Protein AF-A0A950QB92-F1 (afdb_monomer)

pLDDT: mean 87.23, std 8.87, range [57.16, 97.56]

Mean predicted aligned error: 4.73 Å

Radius of gyration: 13.62 Å; Cα contacts (8 Å, |Δi|>4): 133; chains: 1; bounding box: 33×25×38 Å

Foldseek 3Di:
DVVVLVVCCVPPNNVRSVLVVVLVVVQVVLCQVFPCRPQWDDDPLDDPQWTKDDSCPPPDDDQWIFIWGHPDRGDIDRPDIGGNPDDPNVPDDDPND

Structure (mmCIF, N/CA/C/O backbone):
data_AF-A0A950QB92-F1
#
_entry.id   AF-A0A950QB92-F1
#
loop_
_atom_site.group_PDB
_atom_site.id
_atom_site.type_symbol
_atom_site.label_atom_id
_atom_site.label_alt_id
_atom_site.label_comp_id
_atom_site.label_asym_id
_atom_site.label_entity_id
_atom_site.label_seq_id
_atom_site.pdbx_PDB_ins_code
_atom_site.Cartn_x
_atom_site.Cartn_y
_atom_site.Cartn_z
_atom_site.occupancy
_atom_site.B_iso_or_equiv
_atom_site.auth_seq_id
_atom_site.auth_comp_id
_atom_site.auth_asym_id
_atom_site.auth_atom_id
_atom_site.pdbx_PDB_model_num
ATOM 1 N N . PHE A 1 1 ? 3.401 -8.695 -3.067 1.00 88.31 1 PHE A N 1
ATOM 2 C CA . PHE A 1 1 ? 3.303 -7.784 -4.233 1.00 88.31 1 PHE A CA 1
ATOM 3 C C . PHE A 1 1 ? 4.277 -8.145 -5.368 1.00 88.31 1 PHE A C 1
ATOM 5 O O . PHE A 1 1 ? 4.574 -7.291 -6.195 1.00 88.31 1 PHE A O 1
ATOM 12 N N . HIS A 1 2 ? 4.744 -9.398 -5.481 1.00 92.56 2 HIS A N 1
ATOM 13 C CA . HIS A 1 2 ? 5.721 -9.770 -6.516 1.00 92.56 2 HIS A CA 1
ATOM 14 C C . HIS A 1 2 ? 5.197 -9.612 -7.947 1.00 92.56 2 HIS A C 1
ATOM 16 O O . HIS A 1 2 ? 5.949 -9.163 -8.803 1.00 92.56 2 HIS A O 1
ATOM 22 N N . ASP A 1 3 ? 3.916 -9.891 -8.202 1.00 93.75 3 ASP A N 1
ATOM 23 C CA . ASP A 1 3 ? 3.345 -9.726 -9.547 1.00 93.75 3 ASP A CA 1
ATOM 24 C C . ASP A 1 3 ? 3.341 -8.261 -10.005 1.00 93.75 3 ASP A C 1
ATOM 26 O O . ASP A 1 3 ? 3.591 -7.982 -11.175 1.00 93.75 3 ASP A O 1
ATOM 30 N N . ILE A 1 4 ? 3.158 -7.311 -9.076 1.00 93.44 4 ILE A N 1
ATOM 31 C CA . ILE A 1 4 ? 3.268 -5.872 -9.361 1.00 93.44 4 ILE A CA 1
ATOM 32 C C . ILE A 1 4 ? 4.698 -5.534 -9.795 1.00 93.44 4 ILE A C 1
ATOM 34 O O . ILE A 1 4 ? 4.888 -4.825 -10.782 1.00 93.44 4 ILE A O 1
ATOM 38 N N . LEU A 1 5 ? 5.706 -6.050 -9.084 1.00 95.50 5 LEU A N 1
ATOM 39 C CA . LEU A 1 5 ? 7.112 -5.801 -9.411 1.00 95.50 5 LEU A CA 1
ATOM 40 C C . LEU A 1 5 ? 7.516 -6.459 -10.725 1.00 95.50 5 LEU A C 1
ATOM 42 O O . LEU A 1 5 ? 8.184 -5.822 -11.533 1.00 95.50 5 LEU A O 1
ATOM 46 N N . ARG A 1 6 ? 7.060 -7.692 -10.973 1.00 96.62 6 ARG A N 1
ATOM 47 C CA . ARG A 1 6 ? 7.288 -8.397 -12.236 1.00 96.62 6 ARG A CA 1
ATOM 48 C C . ARG A 1 6 ? 6.712 -7.609 -13.408 1.00 96.62 6 ARG A C 1
ATOM 50 O O . ARG A 1 6 ? 7.451 -7.283 -14.328 1.00 96.62 6 ARG A O 1
ATOM 57 N N . TRP A 1 7 ? 5.436 -7.229 -13.335 1.00 95.38 7 TRP A N 1
ATOM 58 C CA . TRP A 1 7 ? 4.795 -6.432 -14.382 1.00 95.38 7 TRP A CA 1
ATOM 59 C C . TRP A 1 7 ? 5.493 -5.076 -14.575 1.00 95.38 7 TRP A C 1
ATOM 61 O O . TRP A 1 7 ? 5.692 -4.626 -15.702 1.00 95.38 7 TRP A O 1
ATOM 71 N N . THR A 1 8 ? 5.922 -4.434 -13.480 1.00 93.88 8 THR A N 1
ATOM 72 C CA . THR A 1 8 ? 6.670 -3.168 -13.535 1.00 93.88 8 THR A CA 1
ATOM 73 C C . THR A 1 8 ? 8.020 -3.353 -14.232 1.00 93.88 8 THR A C 1
ATOM 75 O O . THR A 1 8 ? 8.374 -2.537 -15.081 1.00 93.88 8 THR A O 1
ATOM 78 N N . ALA A 1 9 ? 8.747 -4.432 -13.932 1.00 96.88 9 ALA A N 1
ATOM 79 C CA . ALA A 1 9 ? 10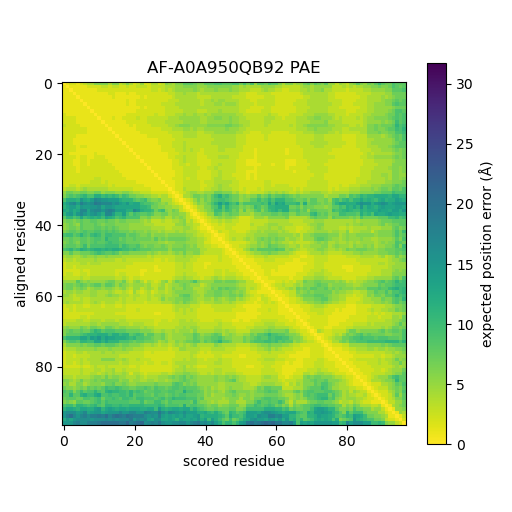.022 -4.752 -14.566 1.00 96.88 9 ALA A CA 1
ATOM 80 C C . ALA A 1 9 ? 9.853 -5.051 -16.061 1.00 96.88 9 ALA A C 1
ATOM 82 O O . ALA A 1 9 ? 10.596 -4.516 -16.879 1.00 96.88 9 ALA A O 1
ATOM 83 N N . GLU A 1 10 ? 8.843 -5.845 -16.422 1.00 97.56 10 GLU A N 1
ATOM 84 C CA . GLU A 1 10 ? 8.513 -6.175 -17.813 1.00 97.56 10 GLU A CA 1
ATOM 85 C C . GLU A 1 10 ? 8.119 -4.932 -18.623 1.00 97.56 10 GLU A C 1
ATOM 87 O O . GLU A 1 10 ? 8.483 -4.806 -19.791 1.00 97.56 10 GLU A O 1
ATOM 92 N N . ARG A 1 11 ? 7.384 -3.990 -18.015 1.00 96.25 11 ARG A N 1
ATOM 93 C CA . ARG A 1 11 ? 6.843 -2.819 -18.718 1.00 96.25 11 ARG A CA 1
ATOM 94 C C . ARG A 1 11 ? 7.780 -1.611 -18.741 1.00 96.25 11 ARG A C 1
ATOM 96 O O . ARG A 1 11 ? 7.744 -0.857 -19.716 1.00 96.25 11 ARG A O 1
ATOM 103 N N . PHE A 1 12 ? 8.556 -1.403 -17.677 1.00 95.12 12 PHE A N 1
ATOM 104 C CA . PHE A 1 12 ? 9.331 -0.178 -17.433 1.00 95.12 12 PHE A CA 1
ATOM 105 C C . PHE A 1 12 ? 10.806 -0.420 -17.081 1.00 95.12 12 PHE A C 1
ATOM 107 O O . PHE A 1 12 ? 11.555 0.547 -16.942 1.00 95.12 12 PHE A O 1
ATOM 114 N N . GLY A 1 13 ? 11.236 -1.676 -16.955 1.00 97.56 13 GLY A N 1
ATOM 115 C CA . GLY A 1 13 ? 12.610 -2.050 -16.627 1.00 97.56 13 GLY A CA 1
ATOM 116 C C . GLY A 1 13 ? 12.857 -2.279 -15.134 1.00 97.56 13 GLY A C 1
ATOM 117 O O . GLY A 1 13 ? 12.110 -1.831 -14.261 1.00 97.56 13 GLY A O 1
ATOM 118 N N . THR A 1 14 ? 13.946 -2.989 -14.837 1.00 96.94 14 THR A N 1
ATOM 119 C CA . THR A 1 14 ? 14.311 -3.436 -13.482 1.00 96.94 14 THR A CA 1
ATOM 120 C C . THR A 1 14 ? 14.560 -2.279 -12.520 1.00 96.94 14 THR A C 1
ATOM 122 O O . THR A 1 14 ? 14.033 -2.301 -11.414 1.00 96.94 14 THR A O 1
ATOM 125 N N . SER A 1 15 ? 15.249 -1.218 -12.952 1.00 97.19 15 SER A N 1
ATOM 126 C CA . SER A 1 15 ? 15.493 -0.039 -12.105 1.00 97.19 15 SER A CA 1
ATOM 127 C C . SER A 1 15 ? 14.196 0.628 -11.639 1.00 97.19 15 SER A C 1
ATOM 129 O O . SER A 1 15 ? 14.102 1.093 -10.505 1.00 97.19 15 SER A O 1
ATOM 131 N N . GLN A 1 16 ? 13.163 0.648 -12.490 1.00 95.56 16 GLN A N 1
ATOM 132 C CA . GLN A 1 16 ? 11.856 1.173 -12.094 1.00 95.56 16 GLN A CA 1
ATOM 133 C C . GLN A 1 16 ? 11.133 0.225 -11.138 1.00 95.56 16 GLN A C 1
ATOM 135 O O . GLN A 1 16 ? 10.482 0.693 -10.206 1.00 95.56 16 GLN A O 1
ATOM 140 N N . ALA A 1 17 ? 11.272 -1.090 -11.317 1.00 96.44 17 ALA A N 1
ATOM 141 C CA . ALA A 1 17 ? 10.725 -2.068 -10.383 1.00 96.44 17 ALA A CA 1
ATOM 142 C C . ALA A 1 17 ? 11.354 -1.950 -8.985 1.00 96.44 17 ALA A C 1
ATOM 144 O O . ALA A 1 17 ? 10.619 -1.964 -8.003 1.00 96.44 17 ALA A O 1
ATOM 145 N N . GLU A 1 18 ? 12.668 -1.738 -8.886 1.00 96.44 18 GLU A N 1
ATOM 146 C CA . GLU A 1 18 ? 13.375 -1.526 -7.612 1.00 96.44 18 GLU A CA 1
ATOM 147 C C . GLU A 1 18 ? 12.899 -0.254 -6.891 1.00 96.44 18 GLU A C 1
ATOM 149 O O . GLU A 1 18 ? 12.593 -0.269 -5.696 1.00 96.44 18 GLU A O 1
ATOM 154 N N . LEU A 1 19 ? 12.764 0.866 -7.612 1.00 95.38 19 LEU A N 1
ATOM 155 C CA . LEU A 1 19 ? 12.214 2.103 -7.040 1.00 95.38 19 LEU A CA 1
ATOM 156 C C . LEU A 1 19 ? 10.763 1.924 -6.575 1.00 95.38 19 LEU A C 1
ATOM 158 O O . LEU A 1 19 ? 10.338 2.503 -5.562 1.00 95.38 19 LEU A O 1
ATOM 162 N N . TYR A 1 20 ? 9.996 1.121 -7.313 1.00 95.62 20 TYR A N 1
ATOM 163 C CA . TYR A 1 20 ? 8.615 0.820 -6.976 1.00 95.62 20 TYR A CA 1
ATOM 164 C C . TYR A 1 20 ? 8.501 -0.090 -5.755 1.00 95.62 20 TYR A C 1
ATOM 166 O O . TYR A 1 20 ? 7.681 0.175 -4.875 1.00 95.62 20 TYR A O 1
ATOM 174 N N . GLU A 1 21 ? 9.369 -1.093 -5.642 1.00 96.31 21 GLU A N 1
ATOM 175 C CA . GLU A 1 21 ? 9.494 -1.950 -4.464 1.00 96.31 21 GLU A CA 1
ATOM 176 C C . GLU A 1 21 ? 9.738 -1.118 -3.211 1.00 96.31 21 GLU A C 1
ATOM 178 O O . GLU A 1 21 ? 8.961 -1.199 -2.263 1.00 96.31 21 GLU A O 1
ATOM 183 N N . GLN A 1 22 ? 10.726 -0.222 -3.232 1.00 95.69 22 GLN A N 1
ATOM 184 C CA . GLN A 1 22 ? 10.993 0.661 -2.095 1.00 95.69 22 GLN A CA 1
ATOM 185 C C . GLN A 1 22 ? 9.784 1.540 -1.730 1.00 95.69 22 GLN A C 1
ATOM 187 O O . GLN A 1 22 ? 9.606 1.914 -0.571 1.00 95.69 22 GLN A O 1
ATOM 192 N N . THR A 1 23 ? 8.951 1.897 -2.711 1.00 95.38 23 THR A N 1
ATOM 193 C CA . THR A 1 23 ? 7.729 2.678 -2.481 1.00 95.38 23 THR A CA 1
ATOM 194 C C . THR A 1 23 ? 6.645 1.851 -1.800 1.00 95.38 23 THR A C 1
ATOM 196 O O . THR A 1 23 ? 6.028 2.335 -0.850 1.00 95.38 23 THR A O 1
ATOM 199 N N . LEU A 1 24 ? 6.443 0.605 -2.234 1.00 94.69 24 LEU A N 1
ATOM 200 C CA . LEU A 1 24 ? 5.521 -0.331 -1.590 1.00 94.69 24 LEU A CA 1
ATOM 201 C C . LEU A 1 24 ? 5.983 -0.669 -0.167 1.00 94.69 24 LEU A C 1
ATOM 203 O O . LEU A 1 24 ? 5.191 -0.560 0.767 1.00 94.69 24 LEU A O 1
ATOM 207 N N . THR A 1 25 ? 7.266 -0.985 0.010 1.00 94.19 25 THR A N 1
ATOM 208 C CA . THR A 1 25 ? 7.864 -1.303 1.313 1.00 94.19 25 THR A CA 1
ATOM 209 C C . THR A 1 25 ? 7.734 -0.133 2.282 1.00 94.19 25 THR A C 1
ATOM 211 O O . THR A 1 25 ? 7.197 -0.308 3.369 1.00 94.19 25 THR A O 1
ATOM 214 N N . ALA A 1 26 ? 8.074 1.093 1.870 1.00 92.75 26 ALA A N 1
ATOM 215 C CA . ALA A 1 26 ? 7.935 2.267 2.735 1.00 92.75 26 ALA A CA 1
ATOM 216 C C . ALA A 1 26 ? 6.480 2.547 3.161 1.00 92.75 26 ALA A C 1
ATOM 218 O O . ALA A 1 26 ? 6.240 3.097 4.239 1.00 92.75 26 ALA A O 1
ATOM 219 N N . ALA A 1 27 ? 5.500 2.210 2.315 1.00 92.12 27 ALA A N 1
ATOM 220 C CA . ALA A 1 27 ? 4.088 2.339 2.659 1.00 92.12 27 ALA A CA 1
ATOM 221 C C . ALA A 1 27 ? 3.644 1.267 3.669 1.00 92.12 27 ALA A C 1
ATOM 223 O O . ALA A 1 27 ? 2.869 1.582 4.569 1.00 92.12 27 ALA A O 1
ATOM 224 N N . ILE A 1 28 ? 4.162 0.041 3.556 1.00 91.19 28 ILE A N 1
ATOM 225 C CA . ILE A 1 28 ? 3.921 -1.044 4.517 1.00 91.19 28 ILE A CA 1
ATOM 226 C C . ILE A 1 28 ? 4.603 -0.736 5.855 1.00 91.19 28 ILE A C 1
ATOM 228 O O . ILE A 1 28 ? 3.959 -0.822 6.895 1.00 91.19 28 ILE A O 1
ATOM 232 N N . ASP A 1 29 ? 5.852 -0.274 5.843 1.00 90.38 29 ASP A N 1
ATOM 233 C CA . ASP A 1 29 ? 6.595 0.086 7.057 1.00 90.38 29 ASP A CA 1
ATOM 234 C C . ASP A 1 29 ? 5.918 1.212 7.845 1.00 90.38 29 ASP A C 1
ATOM 236 O O . ASP A 1 29 ? 5.998 1.263 9.073 1.00 90.38 29 ASP A O 1
ATOM 240 N N . ALA A 1 30 ? 5.202 2.110 7.160 1.00 88.19 30 ALA A N 1
ATOM 241 C CA . ALA A 1 30 ? 4.424 3.157 7.814 1.00 88.19 30 ALA A CA 1
ATOM 242 C C . ALA A 1 30 ? 3.284 2.600 8.689 1.00 88.19 30 ALA A C 1
ATOM 244 O O . ALA A 1 30 ? 2.840 3.293 9.602 1.00 88.19 30 ALA A O 1
ATOM 245 N N . LEU A 1 31 ? 2.826 1.367 8.441 1.00 87.44 31 LEU A N 1
ATOM 246 C CA . LEU A 1 31 ? 1.804 0.688 9.243 1.00 87.44 31 LEU A CA 1
ATOM 247 C C . LEU A 1 31 ? 2.342 0.220 10.598 1.00 87.44 31 LEU A C 1
ATOM 249 O O . LEU A 1 31 ? 1.572 0.067 11.544 1.00 87.44 31 LEU A O 1
ATOM 253 N N . SER A 1 32 ? 3.659 0.053 10.731 1.00 83.50 32 SER A N 1
ATOM 254 C CA . SER A 1 32 ? 4.303 -0.389 11.974 1.00 83.50 32 SER A CA 1
ATOM 255 C C . SER A 1 32 ? 4.105 0.588 13.140 1.00 83.50 32 SER A C 1
ATOM 257 O O . SER A 1 32 ? 4.310 0.221 14.294 1.00 83.50 32 SER A O 1
ATOM 259 N N . SER A 1 33 ? 3.682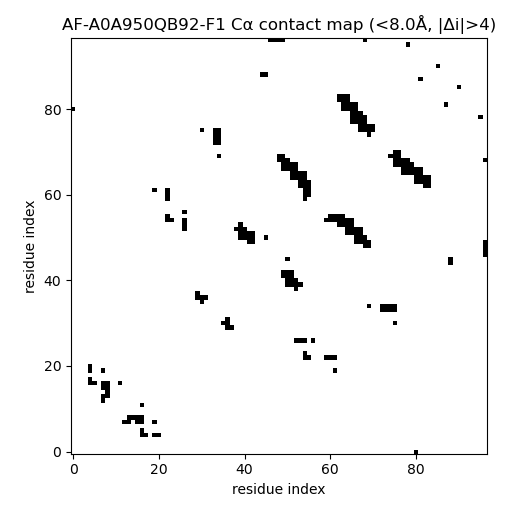 1.829 12.870 1.00 77.00 33 SER A N 1
ATOM 260 C CA . SER A 1 33 ? 3.336 2.818 13.901 1.00 77.00 33 SER A CA 1
ATOM 261 C C . SER A 1 33 ? 1.989 2.557 14.599 1.00 77.00 33 SER A C 1
ATOM 263 O O . SER A 1 33 ? 1.666 3.263 15.553 1.00 77.00 33 SER A O 1
ATOM 265 N N . GLY A 1 34 ? 1.225 1.542 14.179 1.00 70.00 34 GLY A N 1
ATOM 266 C CA . GLY A 1 34 ? -0.022 1.123 14.825 1.00 70.00 34 GLY A CA 1
ATOM 267 C C . GLY A 1 34 ? -1.289 1.487 14.038 1.00 70.00 34 GLY A C 1
ATOM 268 O O . GLY A 1 34 ? -1.189 2.019 12.936 1.00 70.00 34 GLY A O 1
ATOM 269 N N . PRO A 1 35 ? -2.485 1.193 14.596 1.00 65.75 35 PRO A N 1
ATOM 270 C CA . PRO A 1 35 ? -3.782 1.177 13.896 1.00 65.75 35 PRO A CA 1
ATOM 271 C C . PRO A 1 35 ? -4.272 2.530 13.363 1.00 65.75 35 PRO A C 1
ATOM 273 O O . PRO A 1 35 ? -5.246 2.564 12.613 1.00 65.75 35 PRO A O 1
ATOM 276 N N . ASP A 1 36 ? -3.578 3.621 13.688 1.00 70.25 36 ASP A N 1
ATOM 277 C CA . ASP A 1 36 ? -3.774 4.936 13.078 1.00 70.25 36 ASP A CA 1
ATOM 278 C C . ASP A 1 36 ? -2.487 5.404 12.371 1.00 70.25 36 ASP A C 1
ATOM 280 O O . ASP A 1 36 ? -1.835 6.362 12.801 1.00 70.25 36 ASP A O 1
ATOM 284 N N . PRO A 1 37 ? -2.044 4.706 11.303 1.00 69.62 37 PRO A N 1
ATOM 285 C CA . PRO A 1 37 ? -0.907 5.172 10.538 1.00 69.62 37 PRO A CA 1
ATOM 286 C C . PRO A 1 37 ? -1.291 6.500 9.905 1.00 69.62 37 PRO A C 1
ATOM 288 O O . PRO A 1 37 ? -2.328 6.600 9.241 1.00 69.62 37 PRO A O 1
ATOM 291 N N . ALA A 1 38 ? -0.428 7.507 10.061 1.00 70.19 38 ALA A N 1
ATOM 292 C CA . ALA A 1 38 ? -0.641 8.819 9.468 1.00 70.19 38 ALA A CA 1
ATOM 293 C C . ALA A 1 38 ? -1.107 8.655 8.016 1.00 70.19 38 ALA A C 1
ATOM 295 O O . ALA A 1 38 ? -0.429 8.020 7.214 1.00 70.19 38 ALA A O 1
ATOM 296 N N . GLY A 1 39 ? -2.270 9.205 7.665 1.00 79.31 39 GLY A N 1
ATOM 297 C CA . GLY A 1 39 ? -2.838 9.189 6.316 1.00 79.31 39 GLY A CA 1
ATOM 298 C C . GLY A 1 39 ? -3.473 7.878 5.837 1.00 79.31 39 GLY A C 1
ATOM 299 O O . GLY A 1 39 ? -3.755 7.805 4.638 1.00 79.31 39 GLY A O 1
ATOM 300 N N . ALA A 1 40 ? -3.706 6.893 6.709 1.00 87.50 40 ALA A N 1
ATOM 301 C CA . ALA A 1 40 ? -4.746 5.895 6.480 1.00 87.50 40 ALA A CA 1
ATOM 302 C C . ALA A 1 40 ? -6.121 6.583 6.516 1.00 87.50 40 ALA A C 1
ATOM 304 O O . ALA A 1 40 ? -6.342 7.525 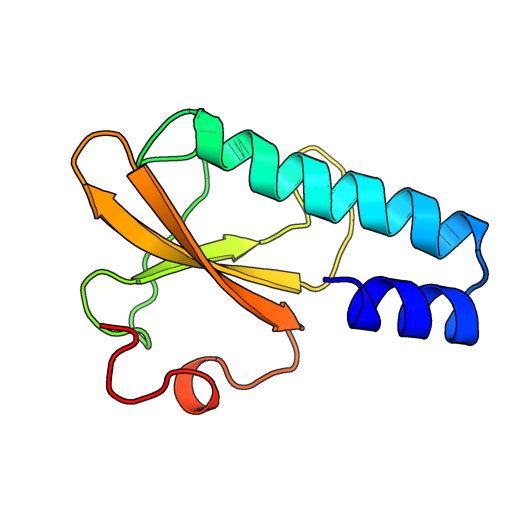7.277 1.00 87.50 40 ALA A O 1
ATOM 305 N N . ARG A 1 41 ? -7.045 6.173 5.645 1.00 87.81 41 ARG A N 1
ATOM 306 C CA . ARG A 1 41 ? -8.358 6.818 5.505 1.00 87.81 41 ARG A CA 1
ATOM 307 C C . ARG A 1 41 ? -9.469 5.786 5.461 1.00 87.81 41 ARG A C 1
ATOM 309 O O . ARG A 1 41 ? -9.394 4.834 4.682 1.00 87.81 41 ARG A O 1
ATOM 316 N N . ARG A 1 42 ? -10.526 6.036 6.236 1.00 86.88 42 ARG A N 1
ATOM 317 C CA . ARG A 1 42 ? -11.826 5.386 6.037 1.00 86.88 42 ARG A CA 1
ATOM 318 C C . ARG A 1 42 ? -12.453 5.930 4.759 1.00 86.88 42 ARG A C 1
ATOM 320 O O . ARG A 1 42 ? -12.344 7.124 4.473 1.00 86.88 42 ARG A O 1
ATOM 327 N N . ARG A 1 43 ? -13.106 5.057 4.005 1.00 84.69 43 ARG A N 1
ATOM 328 C CA . ARG A 1 43 ? -13.825 5.401 2.776 1.00 84.69 43 ARG A CA 1
ATOM 329 C C . ARG A 1 43 ? -15.285 5.009 2.942 1.00 84.69 43 ARG A C 1
ATOM 331 O O . ARG A 1 43 ? -15.562 4.004 3.583 1.00 84.69 43 ARG A O 1
ATOM 338 N N . LYS A 1 44 ? -16.206 5.821 2.422 1.00 83.12 44 LYS A N 1
ATOM 339 C CA . LYS A 1 44 ? -17.652 5.610 2.630 1.00 83.12 44 LYS A CA 1
ATOM 340 C C . LYS A 1 44 ? -18.161 4.387 1.874 1.00 83.12 44 LYS A C 1
ATOM 342 O O . LYS A 1 44 ? -19.122 3.763 2.293 1.00 83.12 44 LYS A O 1
ATOM 347 N N . GLU A 1 45 ? -17.509 4.082 0.761 1.00 83.38 45 GLU A N 1
ATOM 348 C CA . GLU A 1 45 ? -17.764 2.930 -0.092 1.00 83.38 45 GLU A CA 1
ATOM 349 C C . GLU A 1 45 ? -17.226 1.608 0.481 1.00 83.38 45 GLU A C 1
ATOM 351 O O . GLU A 1 45 ? -17.517 0.552 -0.071 1.00 83.38 45 GLU A O 1
ATOM 356 N N . LEU A 1 46 ? -16.442 1.651 1.565 1.00 84.00 46 LEU A N 1
ATOM 357 C CA . LEU A 1 46 ? -15.904 0.460 2.214 1.00 84.00 46 LEU A CA 1
ATOM 358 C C . LEU A 1 46 ? -16.763 0.033 3.411 1.00 84.00 46 LEU A C 1
ATOM 360 O O . LEU A 1 46 ? -17.249 0.898 4.146 1.00 84.00 46 LEU A O 1
ATOM 364 N N . PRO A 1 47 ? -16.875 -1.282 3.669 1.00 82.06 47 PRO A N 1
ATOM 365 C CA . PRO A 1 47 ? -17.375 -1.803 4.930 1.00 82.06 47 PRO A CA 1
ATOM 366 C C . PRO A 1 47 ? -16.697 -1.199 6.163 1.00 82.06 47 PRO A C 1
ATOM 368 O O . PRO A 1 47 ? -15.545 -0.748 6.138 1.00 82.06 47 PRO A O 1
ATOM 371 N N . THR A 1 48 ? -17.423 -1.228 7.280 1.00 81.69 48 THR A N 1
ATOM 372 C CA . THR A 1 48 ? -16.886 -0.787 8.571 1.00 81.69 48 THR A CA 1
ATOM 373 C C . THR A 1 48 ? -15.722 -1.689 8.975 1.00 81.69 48 THR A C 1
ATOM 375 O O . THR A 1 48 ? -15.844 -2.901 8.919 1.00 81.69 48 THR A O 1
ATOM 378 N N . GLY A 1 49 ? -14.607 -1.096 9.411 1.00 82.69 49 GLY A N 1
ATOM 379 C CA . GLY A 1 49 ? -13.406 -1.838 9.829 1.00 82.69 49 GLY A CA 1
ATOM 380 C C . GLY A 1 49 ? -12.279 -1.825 8.796 1.00 82.69 49 GLY A C 1
ATOM 381 O O . GLY A 1 49 ? -11.121 -2.037 9.162 1.00 82.69 49 GLY A O 1
ATOM 382 N N . LEU A 1 50 ? -12.590 -1.459 7.548 1.00 88.81 50 LEU A N 1
ATOM 383 C CA . LEU A 1 50 ? -11.609 -1.313 6.481 1.00 88.81 50 LEU A CA 1
ATOM 384 C C . LEU A 1 50 ? -11.094 0.123 6.333 1.00 88.81 50 LEU A C 1
ATOM 386 O O . LEU A 1 50 ? -11.803 1.124 6.481 1.00 88.81 50 LEU A O 1
ATOM 390 N N . LEU A 1 51 ? -9.808 0.212 6.021 1.00 90.75 51 LEU A N 1
ATOM 391 C CA . LEU A 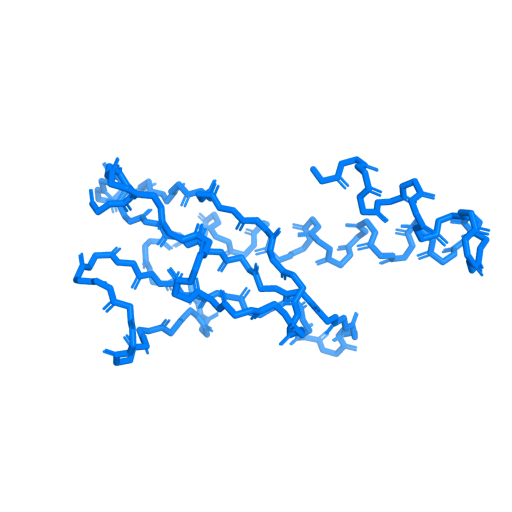1 51 ? -9.049 1.440 5.839 1.00 90.75 51 LEU A CA 1
ATOM 392 C C . LEU A 1 51 ? -8.249 1.339 4.544 1.00 90.75 51 LEU A C 1
ATOM 394 O O . LEU A 1 51 ? -7.898 0.254 4.090 1.00 90.75 51 LEU A O 1
ATOM 398 N N . THR A 1 52 ? -7.912 2.483 3.961 1.00 92.44 52 THR A N 1
ATOM 399 C CA . THR A 1 52 ? -7.003 2.532 2.811 1.00 92.44 52 THR A CA 1
ATOM 400 C C . THR A 1 52 ? -5.784 3.378 3.095 1.00 92.44 52 THR A C 1
ATOM 402 O O . THR A 1 52 ? -5.885 4.421 3.743 1.00 92.44 52 THR A O 1
ATOM 405 N N . LEU A 1 53 ? -4.644 2.967 2.550 1.00 92.81 53 LEU A N 1
ATOM 406 C CA . LEU A 1 53 ? -3.411 3.740 2.556 1.00 92.81 53 LEU A CA 1
ATOM 407 C C . LEU A 1 53 ? -2.838 3.798 1.139 1.00 92.81 53 LEU A C 1
ATOM 409 O O . LEU A 1 53 ? -2.404 2.793 0.589 1.00 92.81 53 LEU A O 1
ATOM 413 N N . HIS A 1 54 ? -2.831 4.985 0.539 1.00 93.50 54 HIS A N 1
ATOM 414 C CA . HIS A 1 54 ? -2.222 5.188 -0.776 1.00 93.50 54 HIS A CA 1
ATOM 415 C C . HIS A 1 54 ? -0.695 5.118 -0.682 1.00 93.50 54 HIS A C 1
ATOM 417 O O . HIS A 1 54 ? -0.143 5.632 0.286 1.00 93.50 54 HIS A O 1
ATOM 423 N N . VAL A 1 55 ? -0.007 4.527 -1.664 1.00 93.31 55 VAL A N 1
ATOM 424 C CA . VAL A 1 55 ? 1.459 4.320 -1.608 1.00 93.31 55 VAL A CA 1
ATOM 425 C C . VAL A 1 55 ? 2.258 5.567 -1.995 1.00 93.31 55 VAL A C 1
ATOM 427 O O . VAL A 1 55 ? 3.390 5.736 -1.548 1.00 93.31 55 VAL A O 1
ATOM 430 N N . ALA A 1 56 ? 1.669 6.480 -2.778 1.00 91.81 56 ALA A N 1
ATOM 431 C CA . ALA A 1 56 ? 2.282 7.779 -3.061 1.00 91.81 56 ALA A CA 1
ATOM 432 C C . ALA A 1 56 ? 2.233 8.669 -1.814 1.00 91.81 56 ALA A C 1
ATOM 434 O O . ALA A 1 56 ? 1.229 9.325 -1.526 1.00 91.81 56 ALA A O 1
ATOM 435 N N . ARG A 1 57 ? 3.306 8.625 -1.028 1.00 88.56 57 ARG A N 1
ATOM 436 C CA . ARG A 1 57 ? 3.451 9.327 0.250 1.00 88.56 57 ARG A CA 1
ATOM 437 C C . ARG A 1 57 ? 4.880 9.809 0.398 1.00 88.56 57 ARG A C 1
ATOM 439 O O . ARG A 1 57 ? 5.791 9.205 -0.159 1.00 88.56 57 ARG A O 1
ATOM 446 N N . LYS A 1 58 ? 5.085 10.858 1.202 1.00 86.56 58 LYS A N 1
ATOM 447 C CA . LYS A 1 58 ? 6.424 11.380 1.537 1.00 86.56 58 LYS A CA 1
ATOM 448 C C . LYS A 1 58 ? 7.287 11.640 0.282 1.00 86.56 58 LYS A C 1
ATOM 450 O O . LYS A 1 58 ? 8.445 11.250 0.235 1.00 86.56 58 LYS A O 1
ATOM 455 N N . GLY A 1 59 ? 6.691 12.240 -0.754 1.00 87.06 59 GLY A N 1
ATOM 456 C CA . GLY A 1 59 ? 7.367 12.551 -2.022 1.00 87.06 59 GLY A CA 1
ATOM 457 C C . GLY A 1 59 ? 7.528 11.376 -2.997 1.00 87.06 59 GLY A C 1
ATOM 458 O O . GLY A 1 59 ? 8.062 11.572 -4.081 1.00 87.06 59 GLY A O 1
ATOM 459 N N . ARG A 1 60 ? 7.061 10.166 -2.654 1.00 89.50 60 ARG A N 1
ATOM 460 C CA . ARG A 1 60 ? 7.071 9.012 -3.567 1.00 89.50 60 ARG A CA 1
ATOM 461 C C . ARG A 1 60 ? 5.850 9.029 -4.480 1.00 89.50 60 ARG A C 1
ATOM 463 O O . ARG A 1 60 ? 4.767 9.440 -4.064 1.00 89.50 60 ARG A O 1
ATOM 470 N N . HIS A 1 61 ? 6.016 8.521 -5.696 1.00 90.06 61 HIS A N 1
ATOM 471 C CA . HIS A 1 61 ? 4.942 8.355 -6.674 1.00 90.06 61 HIS A CA 1
ATOM 472 C C . HIS A 1 61 ? 4.496 6.896 -6.754 1.00 90.06 61 HIS A C 1
ATOM 474 O O . HIS A 1 61 ? 5.298 5.978 -6.619 1.00 90.06 61 HIS A O 1
ATOM 480 N N . GLY A 1 62 ? 3.214 6.671 -7.022 1.00 90.94 62 GLY A N 1
ATOM 481 C CA . GLY A 1 62 ? 2.685 5.337 -7.262 1.00 90.94 62 GLY A CA 1
ATOM 482 C C . GLY A 1 62 ? 1.174 5.345 -7.386 1.00 90.94 62 GLY A C 1
ATOM 483 O O . GLY A 1 62 ? 0.532 6.284 -6.930 1.00 90.94 62 GLY A O 1
ATOM 484 N N . ARG A 1 63 ? 0.637 4.309 -8.031 1.00 92.31 63 ARG A N 1
ATOM 485 C CA . ARG A 1 63 ? -0.790 4.181 -8.334 1.00 92.31 63 ARG A CA 1
ATOM 486 C C . ARG A 1 63 ? -1.423 2.983 -7.642 1.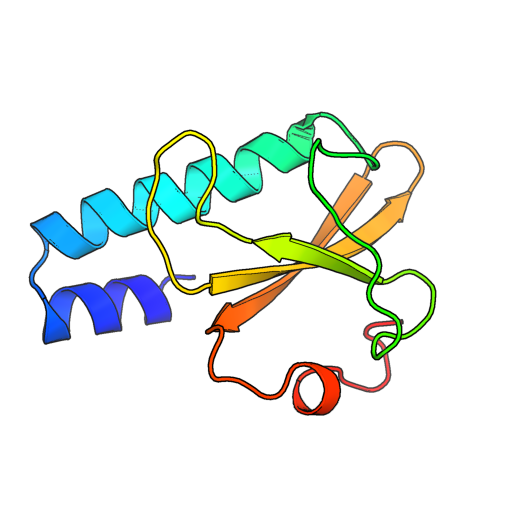00 92.31 63 ARG A C 1
ATOM 488 O O . ARG A 1 63 ? -2.197 2.253 -8.252 1.00 92.31 63 ARG A O 1
ATOM 495 N N . HIS A 1 64 ? -0.985 2.712 -6.417 1.00 94.81 64 HIS A N 1
ATOM 496 C CA . HIS A 1 64 ? -1.502 1.607 -5.627 1.00 94.81 64 HIS A CA 1
ATOM 497 C C . HIS A 1 64 ? -2.012 2.085 -4.267 1.00 94.81 64 HIS A C 1
ATOM 499 O O . HIS A 1 64 ? -1.538 3.063 -3.681 1.00 94.81 64 HIS A O 1
ATOM 505 N N . LEU A 1 65 ? -2.965 1.322 -3.753 1.00 93.50 65 LEU A N 1
ATOM 506 C CA . LEU A 1 65 ? -3.643 1.484 -2.484 1.00 93.50 65 LEU A CA 1
ATOM 507 C C . LEU A 1 65 ? -3.509 0.179 -1.703 1.00 93.50 65 LEU A C 1
ATOM 509 O O . LEU A 1 65 ? -3.825 -0.896 -2.207 1.00 93.50 65 LEU A O 1
ATOM 513 N N . LEU A 1 66 ? -3.068 0.279 -0.458 1.00 93.19 66 LEU A N 1
ATOM 514 C CA . LEU A 1 66 ? -3.166 -0.798 0.515 1.00 93.19 66 LEU A CA 1
ATOM 515 C C . LEU A 1 66 ? -4.575 -0.769 1.109 1.00 93.19 66 LEU A C 1
ATOM 517 O O . LEU A 1 66 ? -4.994 0.266 1.630 1.00 93.19 66 LEU A O 1
ATOM 521 N N . LEU A 1 67 ? -5.287 -1.888 1.034 1.00 92.75 67 LEU A N 1
ATOM 522 C CA . LEU A 1 67 ? -6.504 -2.143 1.795 1.00 92.75 67 LEU A CA 1
ATOM 523 C C . LEU A 1 67 ? -6.105 -2.790 3.119 1.00 92.75 67 LEU A C 1
ATOM 525 O O . LEU A 1 67 ? -5.370 -3.778 3.132 1.00 92.75 67 LEU A O 1
ATOM 529 N N . LEU A 1 68 ? -6.562 -2.209 4.218 1.00 91.88 68 LEU A N 1
ATOM 530 C CA . LEU A 1 68 ? -6.109 -2.519 5.564 1.00 91.88 68 LEU A CA 1
ATOM 531 C C . LEU A 1 68 ? -7.293 -2.836 6.465 1.00 91.88 68 LEU A C 1
ATOM 533 O O . LEU A 1 68 ? -8.348 -2.215 6.332 1.00 91.88 68 LEU A O 1
ATOM 537 N N . ARG A 1 69 ? -7.066 -3.700 7.449 1.00 89.12 69 ARG A N 1
ATOM 538 C CA . ARG A 1 69 ? -8.007 -3.976 8.536 1.00 89.12 69 ARG A CA 1
ATOM 539 C C . ARG A 1 69 ? -7.285 -3.933 9.875 1.00 89.12 69 ARG A C 1
ATOM 541 O O . ARG A 1 69 ? -6.126 -4.334 9.980 1.00 89.12 69 ARG A O 1
ATOM 548 N N . ILE A 1 70 ? -7.957 -3.433 10.908 1.00 87.06 70 ILE A N 1
ATOM 549 C CA . ILE A 1 70 ? -7.419 -3.458 12.272 1.00 87.06 70 ILE A CA 1
ATOM 550 C C . ILE A 1 70 ? -7.689 -4.848 12.853 1.00 87.06 70 ILE A C 1
ATOM 552 O O . ILE A 1 70 ? -8.823 -5.167 13.195 1.00 87.06 70 ILE A O 1
ATOM 556 N N . ALA A 1 71 ? -6.643 -5.666 12.971 1.00 84.62 71 ALA A N 1
ATOM 557 C CA . ALA A 1 71 ? -6.729 -7.024 13.514 1.00 84.62 71 ALA A CA 1
ATOM 558 C C . ALA A 1 71 ? -6.598 -7.065 15.051 1.00 84.62 71 ALA A C 1
ATOM 560 O O . ALA A 1 71 ? -6.804 -8.102 15.675 1.00 84.62 71 ALA A O 1
ATOM 561 N N . GLY A 1 72 ? -6.245 -5.940 15.681 1.00 81.31 72 GLY A N 1
ATOM 562 C CA . GLY A 1 72 ? -6.168 -5.810 17.133 1.00 81.31 72 GLY A CA 1
ATOM 563 C C . GLY A 1 72 ? -5.557 -4.478 17.580 1.00 81.31 72 GLY A C 1
ATOM 564 O O . GLY A 1 72 ? -5.208 -3.645 16.744 1.00 81.31 72 GLY A O 1
ATOM 565 N N . PRO A 1 73 ? -5.356 -4.270 18.896 1.00 77.62 73 PRO A N 1
ATOM 566 C CA . PRO A 1 73 ? -4.907 -2.986 19.453 1.00 77.62 73 PRO A CA 1
ATOM 567 C C . PRO A 1 73 ? -3.563 -2.475 18.912 1.00 77.62 73 PRO A C 1
ATOM 569 O O . PRO A 1 73 ? -3.284 -1.281 18.967 1.00 77.62 73 PRO A O 1
ATOM 572 N N . LYS A 1 74 ? -2.711 -3.380 18.419 1.00 78.19 74 LYS A N 1
ATOM 573 C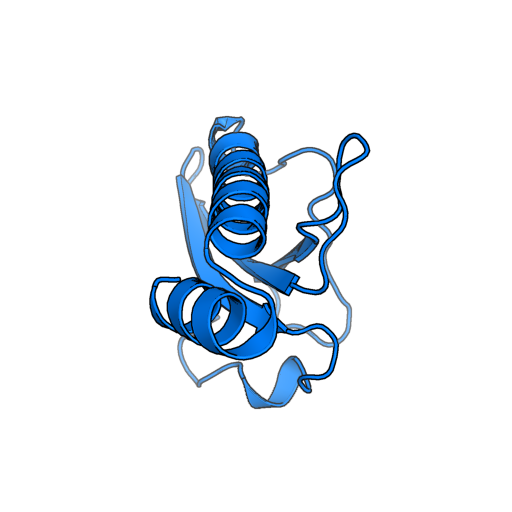 CA . LYS A 1 74 ? -1.383 -3.076 17.861 1.00 78.19 74 LYS A CA 1
ATOM 574 C C . LYS A 1 74 ? -1.105 -3.828 16.557 1.00 78.19 74 LYS A C 1
ATOM 576 O O . LYS A 1 74 ? 0.050 -3.987 16.183 1.00 78.19 74 LYS A O 1
ATOM 581 N N . ALA A 1 75 ? -2.149 -4.328 15.901 1.00 83.25 75 ALA A N 1
ATOM 582 C CA . ALA A 1 75 ? -2.013 -5.152 14.708 1.00 83.25 75 ALA A CA 1
ATOM 583 C C . ALA A 1 75 ? -2.851 -4.572 13.569 1.00 83.25 75 ALA A C 1
ATOM 585 O O . ALA A 1 75 ? -4.059 -4.367 13.711 1.00 83.25 75 ALA A O 1
ATOM 586 N N . ILE A 1 76 ? -2.193 -4.333 12.438 1.00 88.00 76 ILE A N 1
ATOM 587 C CA . ILE A 1 76 ? -2.835 -4.026 11.164 1.00 88.00 76 ILE A CA 1
ATOM 588 C C . ILE A 1 76 ? -2.557 -5.186 10.225 1.00 88.00 76 ILE A C 1
ATOM 590 O O . ILE A 1 76 ? -1.419 -5.632 10.094 1.00 88.00 76 ILE A O 1
ATOM 594 N N . GLU A 1 77 ? -3.601 -5.633 9.550 1.00 90.00 77 GLU A N 1
ATOM 595 C CA . GLU A 1 77 ? -3.507 -6.587 8.464 1.00 90.00 77 GLU A CA 1
ATOM 596 C C . GLU A 1 77 ? -3.598 -5.848 7.129 1.00 90.00 77 GLU A C 1
ATOM 598 O O . GLU A 1 77 ? -4.478 -5.007 6.928 1.00 90.00 77 GLU A O 1
ATOM 603 N N . VAL A 1 78 ? -2.685 -6.166 6.211 1.00 91.25 78 VAL A N 1
ATOM 604 C CA . VAL A 1 78 ? -2.788 -5.744 4.812 1.00 91.25 78 VAL A CA 1
ATOM 605 C C . VAL A 1 78 ? -3.618 -6.789 4.079 1.00 91.25 78 VAL A C 1
ATOM 607 O O . VAL A 1 78 ? -3.117 -7.860 3.753 1.00 91.25 78 VAL A O 1
ATOM 610 N N . VAL A 1 79 ? -4.878 -6.463 3.809 1.00 91.88 79 VAL A N 1
ATOM 611 C CA . VAL A 1 79 ? -5.827 -7.359 3.138 1.00 91.88 79 VAL A CA 1
ATOM 612 C C . VAL A 1 79 ? -5.464 -7.488 1.659 1.00 91.88 79 VAL A C 1
ATOM 614 O O . VAL A 1 79 ? -5.341 -8.591 1.130 1.00 91.88 79 VAL A O 1
ATOM 617 N N . ARG A 1 80 ? -5.250 -6.355 0.968 1.00 91.25 80 ARG A N 1
ATOM 618 C CA . ARG A 1 80 ? -4.898 -6.319 -0.465 1.00 91.25 80 ARG A CA 1
ATOM 619 C C . ARG A 1 80 ? -4.023 -5.125 -0.824 1.00 91.25 80 ARG A C 1
ATOM 621 O O . ARG A 1 80 ? -4.017 -4.107 -0.139 1.00 91.25 80 ARG A O 1
ATOM 628 N N . ILE A 1 81 ? -3.331 -5.238 -1.958 1.00 93.38 81 ILE A N 1
ATOM 629 C CA . ILE A 1 81 ? -2.679 -4.121 -2.650 1.00 93.38 81 ILE A CA 1
ATOM 630 C C . ILE A 1 81 ? -3.358 -3.991 -4.008 1.00 93.38 81 ILE A C 1
ATOM 6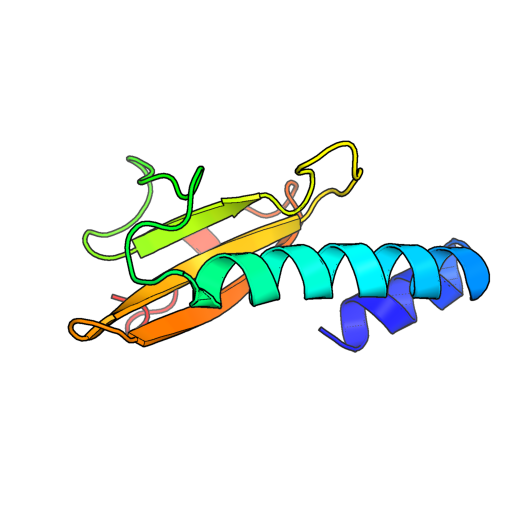32 O O . ILE A 1 81 ? -3.294 -4.911 -4.820 1.00 93.38 81 ILE A O 1
ATOM 636 N N . LEU A 1 82 ? -4.035 -2.871 -4.231 1.00 92.19 82 LEU A N 1
ATOM 637 C CA . LEU A 1 82 ? -4.882 -2.628 -5.396 1.00 92.19 82 LEU A CA 1
ATOM 638 C C . LEU A 1 82 ? -4.333 -1.465 -6.207 1.00 92.19 82 LEU A C 1
ATOM 640 O O . LEU A 1 82 ? -3.784 -0.530 -5.636 1.00 92.19 82 LEU A O 1
ATOM 644 N N . HIS A 1 83 ? -4.478 -1.513 -7.526 1.00 91.44 83 HIS A N 1
ATOM 645 C CA . HIS A 1 83 ? -4.139 -0.379 -8.382 1.00 91.44 83 HIS A CA 1
ATOM 646 C C . HIS A 1 83 ? -5.275 0.661 -8.353 1.00 91.44 83 HIS A C 1
ATOM 648 O O . HIS A 1 83 ? -6.439 0.285 -8.280 1.00 91.44 83 HIS A O 1
ATOM 654 N N . ASP A 1 84 ? -4.980 1.957 -8.472 1.00 86.62 84 ASP A N 1
ATOM 655 C CA . ASP A 1 84 ? -5.979 3.045 -8.382 1.00 86.62 84 ASP A CA 1
ATOM 656 C C . ASP A 1 84 ? -7.087 2.965 -9.437 1.00 86.62 84 ASP A C 1
ATOM 658 O O . ASP A 1 84 ? -8.151 3.557 -9.282 1.00 86.62 84 ASP A O 1
ATOM 662 N N . SER A 1 85 ? -6.821 2.276 -10.548 1.00 85.75 85 SER A N 1
ATOM 663 C CA . SER A 1 85 ? -7.808 2.061 -11.610 1.00 85.75 85 SER A CA 1
ATOM 664 C C . SER A 1 85 ? -8.762 0.900 -11.329 1.00 85.75 85 SER A C 1
ATOM 666 O O . SER A 1 85 ? -9.639 0.641 -12.148 1.00 85.75 85 SER A O 1
ATOM 668 N N . MET A 1 86 ? -8.552 0.149 -10.246 1.00 85.50 86 MET A N 1
ATOM 669 C CA . MET A 1 86 ? -9.420 -0.955 -9.859 1.00 85.50 86 MET A CA 1
ATOM 670 C C . MET A 1 86 ? -10.625 -0.433 -9.076 1.00 85.50 86 MET A C 1
ATOM 672 O O . MET A 1 86 ? -10.506 0.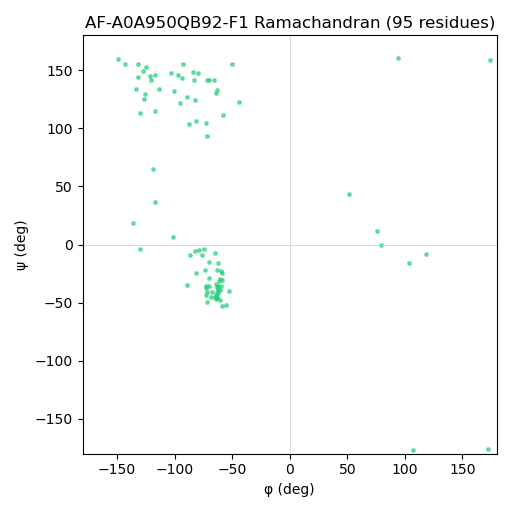474 -8.252 1.00 85.50 86 MET A O 1
ATOM 676 N N . ASP A 1 87 ? -11.790 -1.032 -9.320 1.00 81.19 87 ASP A N 1
ATOM 677 C CA . ASP A 1 87 ? -12.992 -0.752 -8.538 1.00 81.19 87 ASP A CA 1
ATOM 678 C C . ASP A 1 87 ? -12.847 -1.389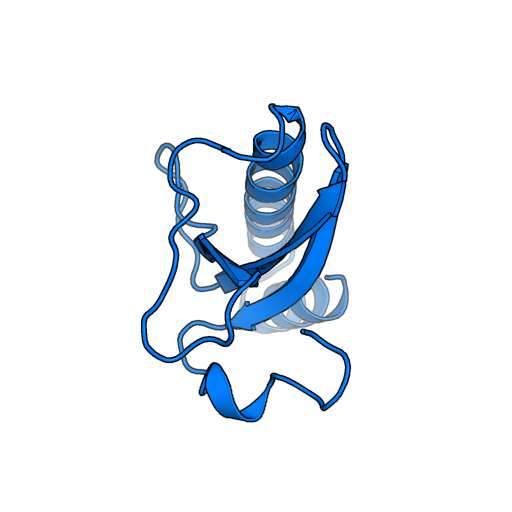 -7.155 1.00 81.19 87 ASP A C 1
ATOM 680 O O . ASP A 1 87 ? -12.958 -2.606 -6.996 1.00 81.19 87 ASP A O 1
ATOM 684 N N . LEU A 1 88 ? -12.583 -0.545 -6.161 1.00 78.19 88 LEU A N 1
ATOM 685 C CA . LEU A 1 88 ? -12.272 -0.950 -4.799 1.00 78.19 88 LEU A CA 1
ATOM 686 C C . LEU A 1 88 ? -13.328 -1.896 -4.208 1.00 78.19 88 LEU A C 1
ATOM 688 O O . LEU A 1 88 ? -12.956 -2.871 -3.564 1.00 78.19 88 LEU A O 1
ATOM 692 N N . VAL A 1 89 ? -14.618 -1.655 -4.469 1.00 78.12 89 VAL A N 1
ATOM 693 C CA . VAL A 1 89 ? -15.728 -2.433 -3.889 1.00 78.12 89 VAL A CA 1
ATOM 694 C C . VAL A 1 89 ? -15.779 -3.846 -4.467 1.00 78.12 89 VAL A C 1
ATOM 696 O O . VAL A 1 89 ? -16.043 -4.804 -3.748 1.00 78.12 89 VAL A O 1
ATOM 699 N N . ARG A 1 90 ? -15.460 -4.008 -5.757 1.00 82.75 90 ARG A N 1
ATOM 700 C CA . ARG A 1 90 ? -15.462 -5.318 -6.436 1.00 82.75 90 ARG A CA 1
ATOM 701 C C . ARG A 1 90 ? -14.338 -6.245 -5.985 1.00 82.75 90 ARG A C 1
ATOM 703 O O . ARG A 1 90 ? -14.373 -7.435 -6.286 1.00 82.75 90 ARG A O 1
ATOM 710 N N . HIS A 1 91 ? -13.336 -5.702 -5.302 1.00 81.50 91 HIS A N 1
ATOM 711 C CA . HIS A 1 91 ? -12.185 -6.455 -4.816 1.00 81.50 91 HIS A CA 1
ATOM 712 C C . HIS A 1 91 ? -12.266 -6.795 -3.325 1.00 81.50 91 HIS A C 1
ATOM 714 O O . HIS A 1 91 ? -11.308 -7.347 -2.787 1.00 81.50 91 HIS A O 1
ATOM 720 N N . ILE A 1 92 ? -13.397 -6.508 -2.680 1.00 79.12 92 ILE A N 1
ATOM 721 C CA . ILE A 1 92 ? -13.696 -6.921 -1.309 1.00 79.12 92 ILE A CA 1
ATOM 722 C C . ILE A 1 92 ? -14.505 -8.211 -1.397 1.00 79.12 92 ILE A C 1
ATOM 724 O O . ILE A 1 92 ? -15.548 -8.256 -2.050 1.00 79.12 92 ILE A O 1
ATOM 728 N N . GLN A 1 93 ? -14.002 -9.279 -0.789 1.00 76.06 93 GLN A N 1
ATOM 729 C CA . GLN A 1 93 ? -14.700 -10.558 -0.714 1.00 76.06 93 GLN A CA 1
ATOM 730 C C . GLN A 1 93 ? -15.519 -10.653 0.580 1.00 76.06 93 GLN A C 1
ATOM 732 O O . GLN A 1 93 ? -15.171 -10.011 1.574 1.00 76.06 93 GLN A O 1
ATOM 737 N N . PRO A 1 94 ? -16.588 -11.473 0.607 1.00 62.53 94 PRO A N 1
ATOM 738 C CA . PRO A 1 94 ? -17.270 -11.806 1.853 1.00 62.53 94 PRO A CA 1
ATOM 739 C C . PRO A 1 94 ? -16.261 -12.450 2.817 1.00 62.53 94 PRO A C 1
ATOM 741 O O . PRO A 1 94 ? -15.763 -13.540 2.541 1.00 62.53 94 PRO A O 1
ATOM 744 N N . GLY A 1 95 ? -15.922 -11.754 3.905 1.00 64.44 95 GLY A N 1
ATOM 745 C CA . GLY A 1 95 ? -14.880 -12.160 4.862 1.00 64.44 95 GLY A CA 1
ATOM 746 C C . GLY A 1 95 ? -13.696 -11.194 4.990 1.00 64.44 95 GLY A C 1
ATOM 747 O O . GLY A 1 95 ? -12.889 -11.365 5.897 1.00 64.44 95 GLY A O 1
ATOM 748 N N . ASP A 1 96 ? -13.613 -10.171 4.134 1.00 62.81 96 ASP A N 1
ATOM 749 C CA . ASP A 1 96 ? -12.651 -9.068 4.287 1.00 62.81 96 ASP A CA 1
ATOM 750 C C . ASP A 1 96 ? -13.110 -8.032 5.354 1.00 62.81 96 ASP A C 1
ATOM 752 O O . ASP A 1 96 ? -12.370 -7.093 5.649 1.00 62.81 96 ASP A O 1
ATOM 756 N N . GLU A 1 97 ? -14.317 -8.191 5.923 1.00 57.16 97 GLU A N 1
ATOM 757 C CA . GLU A 1 97 ? -14.916 -7.351 6.985 1.00 57.16 97 GLU A CA 1
ATOM 758 C C . GLU A 1 97 ? -14.372 -7.663 8.396 1.00 57.16 97 GLU A C 1
ATOM 760 O O . GLU A 1 97 ? -14.165 -8.850 8.744 1.00 57.16 97 GLU A O 1
#

Solvent-accessible surface area (backbone atoms only — not comparable to full-atom values): 5712 Å² total; per-residue (Å²): 115,64,69,59,39,50,52,36,24,77,74,67,32,59,73,53,18,54,58,46,47,55,34,53,49,56,45,55,59,48,45,75,77,28,72,76,27,89,74,53,40,77,52,91,85,48,62,78,66,44,34,37,33,62,33,47,48,96,90,43,80,61,62,38,32,37,34,31,33,68,76,46,96,72,32,69,40,78,77,45,80,40,50,71,90,53,66,68,65,82,72,58,56,97,79,74,105

Sequence (97 aa):
FHDILRWTAERFGTSQAELYEQTLTAAIDALSSGPDPAGARRRKELPTGLLTLHVARKGRHGRHLLLLRIAGPKAIEVVRILHDSMDLVRHIQPGDE

Nearest PDB structures (foldseek):
  1hxn-assembly1_A  TM=6.210E-01  e=8.526E+00  Oryctolagus cuniculus
  8sue-assembly1_A  TM=5.793E-01  e=8.526E+00  Homo sapiens

Secondary structure (DSSP, 8-state):
-HHHHHHHHHHH-HHHHHHHHHHHHHHHHGGGG-SS-TT-B--TTSPTTEEEEES--TT----EEEEEEEEETTEEEEEEEEETTS-GGGG--TT--